Protein AF-A0A351MS73-F1 (afdb_monomer_lite)

Sequence (167 aa):
MRTVFFLFPLIAFTQEAERTCTLKLAWWDAPATIPGPTLALASDGAEPKPFSPQVMNFTTTARNRGDVANLVVKEISKDPKAGKDTITWNPFASVNLPKGDDTLGVILLTDTAGKKGAGRAFSIDPTKFPMGSVRLVNLTNHQLLLGMDGRTVLATAGNTVTHPRIF

Secondary structure (DSSP, 8-state):
-------------------EEEEEEEESS--TTS-SS-EEE--SSS----B-PEETBTTEEEEEESSEEEEEEEEEEE-TTT-SEEEEEEEEEEEEPPTT-SEEEEEEEE-TTSSSEEEEEEE--TTTS--PPEEEE--SSS-EEEEETTEEEEE-TT-EEEES---

Radius of gyration: 24.17 Å; chains: 1; bounding box: 45×66×80 Å

pLDDT: mean 78.24, std 16.68, range [32.97, 95.38]

Structure (mmCIF, N/CA/C/O backbone):
data_AF-A0A351MS73-F1
#
_entry.id   AF-A0A351MS73-F1
#
loop_
_atom_site.group_PDB
_atom_site.id
_atom_site.type_symbol
_atom_site.label_atom_id
_atom_site.label_alt_id
_atom_site.label_comp_id
_atom_site.label_asym_id
_atom_site.label_entity_id
_atom_site.label_seq_id
_atom_site.pdbx_PDB_ins_code
_atom_site.Cartn_x
_atom_site.Cartn_y
_atom_site.Cartn_z
_atom_site.occupancy
_atom_site.B_iso_or_equiv
_atom_site.auth_seq_id
_atom_site.auth_comp_id
_atom_site.auth_asym_id
_atom_site.auth_atom_id
_atom_site.pdbx_PDB_model_num
ATOM 1 N N . MET A 1 1 ? -13.847 49.245 -48.172 1.00 39.25 1 MET A N 1
ATOM 2 C CA . MET A 1 1 ? -12.806 48.803 -47.219 1.00 39.25 1 MET A CA 1
ATOM 3 C C . MET A 1 1 ? -13.463 48.658 -45.847 1.00 39.25 1 MET A C 1
ATOM 5 O O . MET A 1 1 ? -13.778 49.663 -45.229 1.00 39.25 1 MET A O 1
ATOM 9 N N . ARG A 1 2 ? -13.808 47.437 -45.425 1.00 32.97 2 ARG A N 1
ATOM 10 C CA . ARG A 1 2 ? -14.335 47.138 -44.081 1.00 32.97 2 ARG A CA 1
ATOM 11 C C . ARG A 1 2 ? -13.594 45.904 -43.582 1.00 32.97 2 ARG A C 1
ATOM 13 O O . ARG A 1 2 ? -13.845 44.804 -44.059 1.00 32.97 2 ARG A O 1
ATOM 20 N N . THR A 1 3 ? -12.638 46.123 -42.692 1.00 35.56 3 THR A N 1
ATOM 21 C CA . THR A 1 3 ? -11.874 45.067 -42.026 1.00 35.56 3 THR A CA 1
ATOM 22 C C . THR A 1 3 ? -12.705 44.572 -40.848 1.00 35.56 3 THR A C 1
ATOM 24 O O . THR A 1 3 ? -13.001 45.342 -39.938 1.00 35.56 3 THR A O 1
ATOM 27 N N . VAL A 1 4 ? -13.129 43.311 -40.890 1.00 39.31 4 VAL A N 1
ATOM 28 C CA . VAL A 1 4 ? -13.822 42.642 -39.784 1.00 39.31 4 VAL A CA 1
ATOM 29 C C . VAL A 1 4 ? -12.759 41.948 -38.934 1.00 39.31 4 VAL A C 1
ATOM 31 O O . VAL A 1 4 ? -12.073 41.051 -39.416 1.00 39.31 4 VAL A O 1
ATOM 34 N N . PHE A 1 5 ? -12.602 42.385 -37.684 1.00 38.59 5 PHE A N 1
ATOM 35 C CA . PHE A 1 5 ? -11.806 41.683 -36.679 1.00 38.59 5 PHE A CA 1
ATOM 36 C C . PHE A 1 5 ? -12.646 40.547 -36.088 1.00 38.59 5 PHE A C 1
ATOM 38 O O . PHE A 1 5 ? -13.673 40.800 -35.461 1.00 38.59 5 PHE A O 1
ATOM 45 N N . PHE A 1 6 ? -12.201 39.304 -36.257 1.00 35.81 6 PHE A N 1
ATOM 46 C CA . PHE A 1 6 ? -12.694 38.184 -35.458 1.00 35.81 6 PHE A CA 1
ATOM 47 C C . PHE A 1 6 ? -11.868 38.108 -34.170 1.00 35.81 6 PHE A C 1
ATOM 49 O O . PHE A 1 6 ? -10.713 37.687 -34.191 1.00 35.81 6 PHE A O 1
ATOM 56 N N . LEU A 1 7 ? -12.456 38.531 -33.047 1.00 41.25 7 LEU A N 1
ATOM 57 C CA . LEU A 1 7 ? -11.973 38.154 -31.719 1.00 41.25 7 LEU A CA 1
ATOM 58 C C . LEU A 1 7 ? -12.352 36.686 -31.480 1.00 41.25 7 LEU A C 1
ATOM 60 O O . LEU A 1 7 ? -13.521 36.372 -31.267 1.00 41.25 7 LEU A O 1
ATOM 64 N N . PHE A 1 8 ? -11.367 35.791 -31.504 1.00 34.22 8 PHE A N 1
ATOM 65 C CA . PHE A 1 8 ? -11.514 34.457 -30.925 1.00 34.22 8 PHE A CA 1
ATOM 66 C C . PHE A 1 8 ? -11.349 34.566 -29.403 1.00 34.22 8 PHE A C 1
ATOM 68 O O . PHE A 1 8 ? -10.341 35.120 -28.954 1.00 34.22 8 PHE A O 1
ATOM 75 N N . PRO A 1 9 ? -12.283 34.054 -28.583 1.00 41.69 9 PRO A N 1
ATOM 76 C CA . PRO A 1 9 ? -12.041 33.951 -27.156 1.00 41.69 9 PRO A CA 1
ATOM 77 C C . PRO A 1 9 ? -10.981 32.868 -26.925 1.00 41.69 9 PRO A C 1
ATOM 79 O O . PRO A 1 9 ? -11.159 31.712 -27.314 1.00 41.69 9 PRO A O 1
ATOM 82 N N . LEU A 1 10 ? -9.867 33.248 -26.293 1.00 38.69 10 LEU A N 1
ATOM 83 C CA . LEU A 1 10 ? -8.942 32.303 -25.676 1.00 38.69 10 LEU A CA 1
ATOM 84 C C . LEU A 1 10 ? -9.733 31.546 -24.599 1.00 38.69 10 LEU A C 1
ATOM 86 O O . LEU A 1 10 ? -10.027 32.092 -23.535 1.00 38.69 10 LEU A O 1
ATOM 90 N N . ILE A 1 11 ? -10.106 30.299 -24.878 1.00 40.22 11 ILE A N 1
ATOM 91 C CA . ILE A 1 11 ? -10.587 29.383 -23.847 1.00 40.22 11 ILE A CA 1
ATOM 92 C C . ILE A 1 11 ? -9.364 29.060 -22.992 1.00 40.22 11 ILE A C 1
ATOM 94 O O . ILE A 1 11 ? -8.509 28.263 -23.378 1.00 40.22 11 ILE A O 1
ATOM 98 N N . ALA A 1 12 ? -9.251 29.730 -21.849 1.00 41.56 12 ALA A N 1
ATOM 99 C CA . ALA A 1 12 ? -8.320 29.339 -20.810 1.00 41.56 12 ALA A CA 1
ATOM 100 C C . ALA A 1 12 ? -8.772 27.971 -20.282 1.00 41.56 12 ALA A C 1
ATOM 102 O O . ALA A 1 12 ? -9.693 27.879 -19.474 1.00 41.56 12 ALA A O 1
ATOM 103 N N . PHE A 1 13 ? -8.141 26.900 -20.767 1.00 35.53 13 PHE A N 1
ATOM 104 C CA . PHE A 1 13 ? -8.131 25.629 -20.056 1.00 35.53 13 PHE A CA 1
ATOM 105 C C . PHE A 1 13 ? -7.430 25.883 -18.722 1.00 35.53 13 PHE A C 1
ATOM 107 O O . PHE A 1 13 ? -6.204 25.933 -18.643 1.00 35.53 13 PHE A O 1
ATOM 114 N N . THR A 1 14 ? -8.205 26.092 -17.663 1.00 39.44 14 THR A N 1
ATOM 115 C CA . THR A 1 14 ? -7.701 25.949 -16.303 1.00 39.44 14 THR A CA 1
ATOM 116 C C . THR A 1 14 ? -7.372 24.473 -16.120 1.00 39.44 14 THR A C 1
ATOM 118 O O . THR A 1 14 ? -8.252 23.667 -15.828 1.00 39.44 14 THR A O 1
ATOM 121 N N . GLN A 1 15 ? -6.118 24.103 -16.377 1.00 42.97 15 GLN A N 1
ATOM 122 C CA . GLN A 1 15 ? -5.567 22.820 -15.965 1.00 42.97 15 GLN A CA 1
ATOM 123 C C . GLN A 1 15 ? -5.671 22.797 -14.438 1.00 42.97 15 GLN A C 1
ATOM 125 O O . GLN A 1 15 ? -4.914 23.494 -13.761 1.00 42.97 15 GLN A O 1
ATOM 130 N N . GLU A 1 16 ? -6.681 22.102 -1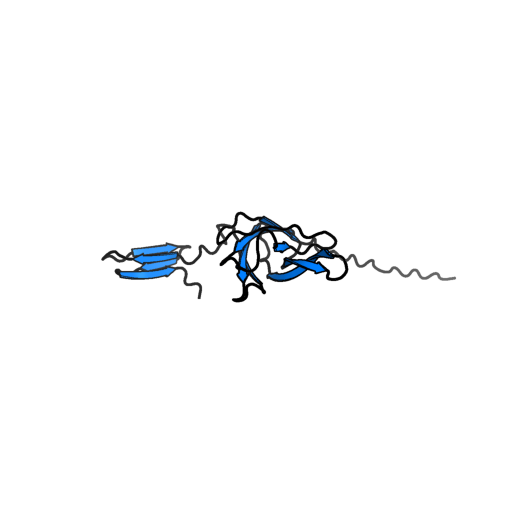3.900 1.00 52.75 16 GLU A N 1
ATOM 131 C CA . GLU A 1 16 ? -6.796 21.864 -12.461 1.00 52.75 16 GLU A CA 1
ATOM 132 C C . GLU A 1 16 ? -5.434 21.369 -11.977 1.00 52.75 16 GLU A C 1
ATOM 134 O O . GLU A 1 16 ? -4.885 20.410 -12.524 1.00 52.75 16 GLU A O 1
ATOM 139 N N . ALA A 1 17 ? -4.846 22.086 -11.019 1.00 58.84 17 ALA A N 1
ATOM 140 C CA . ALA A 1 17 ? -3.544 21.738 -10.485 1.00 58.84 17 ALA A CA 1
ATOM 141 C C . ALA A 1 17 ? -3.605 20.292 -9.982 1.00 58.84 17 ALA A C 1
ATOM 143 O O . ALA A 1 17 ? -4.362 19.976 -9.062 1.00 58.84 17 ALA A O 1
ATOM 144 N N . GLU A 1 18 ? -2.846 19.410 -10.627 1.00 70.75 18 GLU A N 1
ATOM 145 C CA . GLU A 1 18 ? -2.890 17.984 -10.347 1.00 70.75 18 GLU A CA 1
ATOM 146 C C . GLU A 1 18 ? -2.504 17.747 -8.880 1.00 70.75 18 GLU A C 1
ATOM 148 O O . GLU A 1 18 ? -1.400 18.083 -8.432 1.00 70.75 18 GLU A O 1
ATOM 153 N N . ARG A 1 19 ? -3.452 17.227 -8.093 1.00 84.94 19 ARG A N 1
ATOM 154 C CA . ARG A 1 19 ? -3.287 17.044 -6.649 1.00 84.94 19 ARG A CA 1
ATOM 155 C C . ARG A 1 19 ? -2.054 16.200 -6.365 1.00 84.94 19 ARG A C 1
ATOM 157 O O . ARG A 1 19 ? -1.850 15.156 -6.972 1.00 84.94 19 ARG A O 1
ATOM 164 N N . THR A 1 20 ? -1.254 16.612 -5.391 1.00 88.94 20 THR A N 1
ATOM 165 C CA . THR A 1 20 ? -0.117 15.817 -4.917 1.00 88.94 20 THR A CA 1
ATOM 166 C C . THR A 1 20 ? -0.428 15.256 -3.537 1.00 88.94 20 THR A C 1
ATOM 168 O O . THR A 1 20 ? -0.901 15.987 -2.675 1.00 88.94 20 THR A O 1
ATOM 171 N N . CYS A 1 21 ? -0.142 13.975 -3.306 1.00 91.44 21 CYS A N 1
ATOM 172 C CA . CYS A 1 21 ? -0.280 13.349 -1.991 1.00 91.44 21 CYS A CA 1
ATOM 173 C C . CYS A 1 21 ? 0.900 12.421 -1.676 1.00 91.44 21 CYS A C 1
ATOM 175 O O . CYS A 1 21 ? 1.644 11.982 -2.556 1.00 91.44 21 CYS A O 1
ATOM 177 N N . THR A 1 22 ? 1.089 12.138 -0.391 1.00 94.81 22 THR A N 1
ATOM 178 C CA . THR A 1 22 ? 2.080 11.183 0.106 1.00 94.81 22 THR A CA 1
ATOM 179 C C . THR A 1 22 ? 1.391 9.867 0.432 1.00 94.81 22 THR A C 1
ATOM 181 O O . THR A 1 22 ? 0.493 9.806 1.266 1.00 94.81 22 THR A O 1
ATOM 184 N N . LEU A 1 23 ? 1.828 8.792 -0.205 1.00 95.38 23 LEU A N 1
ATOM 185 C CA . LEU A 1 23 ? 1.363 7.441 0.066 1.00 95.38 23 LEU A CA 1
ATOM 186 C C . LEU A 1 23 ? 2.287 6.798 1.092 1.00 95.38 23 LEU A C 1
ATOM 188 O O . LEU A 1 23 ? 3.502 6.807 0.909 1.00 95.38 23 LEU A O 1
ATOM 192 N N . LYS A 1 24 ? 1.715 6.211 2.139 1.00 94.56 24 LYS A N 1
ATOM 193 C CA . LYS A 1 24 ? 2.377 5.249 3.016 1.00 94.56 24 LYS A CA 1
ATOM 194 C C . LYS A 1 24 ? 1.948 3.855 2.580 1.00 94.56 24 LYS A C 1
ATOM 196 O O . LYS A 1 24 ? 0.762 3.548 2.645 1.00 94.56 24 LYS A O 1
ATOM 201 N N . LEU A 1 25 ? 2.875 3.031 2.107 1.00 93.62 25 LEU A N 1
ATOM 202 C CA . LEU A 1 25 ? 2.563 1.745 1.485 1.00 93.62 25 LEU A CA 1
ATOM 203 C C . LEU A 1 25 ? 2.969 0.582 2.385 1.00 93.62 25 LEU A C 1
ATOM 205 O O . LEU A 1 25 ? 4.046 0.603 2.978 1.00 93.62 25 LEU A O 1
ATOM 209 N N . ALA A 1 26 ? 2.131 -0.449 2.424 1.00 91.12 26 ALA A N 1
ATOM 210 C CA . ALA A 1 26 ? 2.423 -1.717 3.077 1.00 91.12 26 ALA A CA 1
ATOM 211 C C . ALA A 1 26 ? 1.835 -2.879 2.273 1.00 91.12 26 ALA A C 1
ATOM 213 O O . ALA A 1 26 ? 0.803 -2.734 1.617 1.00 91.12 26 ALA A O 1
ATOM 214 N N . TRP A 1 27 ? 2.465 -4.045 2.358 1.00 88.56 27 TRP A N 1
ATOM 215 C CA . TRP A 1 27 ? 1.881 -5.289 1.863 1.00 88.56 27 TRP A CA 1
ATOM 216 C C . TRP A 1 27 ? 0.913 -5.869 2.889 1.00 88.56 27 TRP A C 1
ATOM 218 O O . TRP A 1 27 ? 1.239 -5.911 4.070 1.00 88.56 27 TRP A O 1
ATOM 228 N N . TRP A 1 28 ? -0.247 -6.356 2.448 1.00 86.06 28 TRP A N 1
ATOM 229 C CA . TRP A 1 28 ? -1.058 -7.258 3.271 1.00 86.06 28 TRP A CA 1
ATOM 230 C C . TRP A 1 28 ? -0.321 -8.581 3.487 1.00 86.06 28 TRP A C 1
ATOM 232 O O . TRP A 1 28 ? -0.134 -9.029 4.613 1.00 86.06 28 TRP A O 1
ATOM 242 N N . ASP A 1 29 ? 0.150 -9.147 2.380 1.00 82.62 29 ASP A N 1
ATOM 243 C CA . ASP A 1 29 ? 1.060 -10.278 2.327 1.00 82.62 29 ASP A CA 1
ATOM 244 C C . ASP A 1 29 ? 2.052 -10.031 1.186 1.00 82.62 29 ASP A C 1
ATOM 246 O O . ASP A 1 29 ? 1.669 -9.505 0.132 1.00 82.62 29 ASP A O 1
ATOM 250 N N . ALA A 1 30 ? 3.331 -10.320 1.416 1.00 79.50 30 ALA A N 1
ATOM 251 C CA . ALA A 1 30 ? 4.370 -10.026 0.438 1.00 79.50 30 ALA A CA 1
ATOM 252 C C . ALA A 1 30 ? 4.412 -11.129 -0.631 1.00 79.50 30 ALA A C 1
ATOM 254 O O . ALA A 1 30 ? 4.568 -12.304 -0.298 1.00 79.50 30 ALA A O 1
ATOM 255 N N . PRO A 1 31 ? 4.338 -10.782 -1.924 1.00 79.06 31 PRO A N 1
ATOM 256 C CA . PRO A 1 31 ? 4.464 -11.769 -2.989 1.00 79.06 31 PRO A CA 1
ATOM 257 C C . PRO A 1 31 ? 5.879 -12.359 -3.026 1.00 79.06 31 PRO A C 1
ATOM 259 O O . PRO A 1 31 ? 6.865 -11.634 -3.157 1.00 79.06 31 PRO A O 1
ATOM 262 N N . ALA A 1 32 ? 5.982 -13.689 -3.000 1.00 74.88 32 ALA A N 1
ATOM 263 C CA . ALA A 1 32 ? 7.263 -14.400 -3.089 1.00 74.88 32 ALA A CA 1
ATOM 264 C C . ALA A 1 32 ? 8.017 -14.140 -4.411 1.00 74.88 32 ALA A C 1
ATOM 266 O O . ALA A 1 32 ? 9.230 -14.315 -4.495 1.00 74.88 32 ALA A O 1
ATOM 267 N N . THR A 1 33 ? 7.290 -13.736 -5.452 1.00 70.31 33 THR A N 1
ATOM 268 C CA . THR A 1 33 ? 7.779 -13.507 -6.818 1.00 70.31 33 THR A CA 1
ATOM 269 C C . THR A 1 33 ? 8.335 -12.108 -7.058 1.00 70.31 33 THR A C 1
ATOM 271 O O . THR A 1 33 ? 8.937 -11.892 -8.107 1.00 70.31 33 THR A O 1
ATOM 274 N N . ILE A 1 34 ? 8.145 -11.163 -6.132 1.00 67.50 34 ILE A N 1
ATOM 275 C CA . ILE A 1 34 ? 8.631 -9.784 -6.269 1.00 67.50 34 ILE A CA 1
ATOM 276 C C . ILE A 1 34 ? 9.795 -9.582 -5.288 1.00 67.50 34 ILE A C 1
ATOM 278 O O . ILE A 1 34 ? 9.580 -9.227 -4.128 1.00 67.50 34 ILE A O 1
ATOM 282 N N . PRO A 1 35 ? 11.045 -9.840 -5.711 1.00 56.28 35 PRO A N 1
ATOM 283 C CA . PRO A 1 35 ? 12.208 -9.658 -4.856 1.00 56.28 35 PRO A CA 1
ATOM 284 C C . PRO A 1 35 ? 12.607 -8.178 -4.763 1.00 56.28 35 PRO A C 1
ATOM 286 O O . PRO A 1 35 ? 12.693 -7.479 -5.772 1.00 56.28 35 PRO A O 1
ATOM 289 N N . GLY A 1 36 ? 12.932 -7.714 -3.553 1.00 59.94 36 GLY A N 1
ATOM 290 C CA . GLY A 1 36 ? 13.589 -6.421 -3.316 1.00 59.94 36 GLY A CA 1
ATOM 291 C C . GLY A 1 36 ? 12.785 -5.173 -3.737 1.00 59.94 36 GLY A C 1
ATOM 292 O O . GLY A 1 36 ? 11.575 -5.247 -3.947 1.00 59.94 36 GLY A O 1
ATOM 293 N N . PRO A 1 37 ? 13.434 -3.994 -3.851 1.00 59.88 37 PRO A N 1
ATOM 294 C CA . PRO A 1 37 ? 12.774 -2.750 -4.246 1.00 59.88 37 PRO A CA 1
ATOM 295 C C . PRO A 1 37 ? 12.505 -2.745 -5.754 1.00 59.88 37 PRO A C 1
ATOM 297 O O . PRO A 1 37 ? 13.276 -2.202 -6.542 1.00 59.88 37 PRO A O 1
ATOM 300 N N . THR A 1 38 ? 11.422 -3.393 -6.161 1.00 84.06 38 THR A N 1
ATOM 301 C CA . THR A 1 38 ? 11.023 -3.540 -7.570 1.00 84.06 38 THR A CA 1
ATOM 302 C C . THR A 1 38 ? 9.683 -2.889 -7.875 1.00 84.06 38 THR A C 1
ATOM 304 O O . THR A 1 38 ? 9.345 -2.769 -9.046 1.00 84.06 38 THR A O 1
ATOM 307 N N . LEU A 1 39 ? 8.947 -2.403 -6.872 1.00 89.69 39 LEU A N 1
ATOM 308 C CA . LEU A 1 39 ? 7.763 -1.577 -7.097 1.00 89.69 39 LEU A CA 1
ATOM 309 C C . LEU A 1 39 ? 8.142 -0.113 -7.265 1.00 89.69 39 LEU A C 1
ATOM 311 O O . LEU A 1 39 ? 8.999 0.388 -6.550 1.00 89.69 39 LEU A O 1
ATOM 315 N N . ALA A 1 40 ? 7.457 0.591 -8.152 1.00 92.88 40 ALA A N 1
ATOM 316 C CA . ALA A 1 40 ? 7.532 2.040 -8.262 1.00 92.88 40 ALA A CA 1
ATOM 317 C C . ALA A 1 40 ? 6.155 2.620 -8.595 1.00 92.88 40 ALA A C 1
ATOM 319 O O . ALA A 1 40 ? 5.236 1.895 -8.977 1.00 92.88 40 ALA A O 1
ATOM 320 N N . LEU A 1 41 ? 6.017 3.938 -8.467 1.00 93.06 41 LEU A N 1
ATOM 321 C CA . LEU A 1 41 ? 4.925 4.660 -9.113 1.00 93.06 41 LEU A CA 1
ATOM 322 C C . LEU A 1 41 ? 5.333 4.955 -10.556 1.00 93.06 41 LEU A C 1
ATOM 324 O O . LEU A 1 41 ? 6.481 5.331 -10.802 1.00 93.06 41 LEU A O 1
ATOM 328 N N . ALA A 1 42 ? 4.402 4.790 -11.491 1.00 91.25 42 ALA A N 1
ATOM 329 C CA . ALA A 1 42 ? 4.576 5.262 -12.853 1.00 91.25 42 ALA A CA 1
ATOM 330 C C . ALA A 1 42 ? 4.803 6.779 -12.831 1.00 91.25 42 ALA A C 1
ATOM 332 O O . ALA A 1 42 ? 4.135 7.510 -12.097 1.00 91.25 42 ALA A O 1
ATOM 333 N N . SER A 1 43 ? 5.764 7.240 -13.620 1.00 82.50 43 SER A N 1
ATOM 334 C CA . SER A 1 43 ? 6.135 8.646 -13.719 1.00 82.50 43 SER A CA 1
ATOM 335 C C . SER A 1 43 ? 6.100 9.088 -15.170 1.00 82.50 43 SER A C 1
ATOM 337 O O . SER A 1 43 ? 6.718 8.458 -16.028 1.00 82.50 43 SER A O 1
ATOM 339 N N . ASP A 1 44 ? 5.419 10.199 -15.436 1.00 73.31 44 ASP A N 1
ATOM 340 C CA . ASP A 1 44 ? 5.353 10.768 -16.777 1.00 73.31 44 ASP A CA 1
ATOM 341 C C . ASP A 1 44 ? 6.709 11.372 -17.157 1.00 73.31 44 ASP A C 1
ATOM 343 O O . ASP A 1 44 ? 7.150 12.379 -16.601 1.00 73.31 44 ASP A O 1
ATOM 347 N N . GLY A 1 45 ? 7.397 10.724 -18.100 1.00 69.06 45 GLY A N 1
ATOM 348 C CA . GLY A 1 45 ? 8.641 11.221 -18.695 1.00 69.06 45 GLY A CA 1
ATOM 349 C C . GLY A 1 45 ? 9.905 11.085 -17.836 1.00 69.06 45 GLY A C 1
ATOM 350 O O . GLY A 1 45 ? 10.970 11.507 -18.280 1.00 69.06 45 GLY A O 1
ATOM 351 N N . ALA A 1 46 ? 9.822 10.485 -16.645 1.00 79.75 46 ALA A N 1
ATOM 352 C CA . ALA A 1 46 ? 10.971 10.205 -15.779 1.00 79.75 46 ALA A CA 1
ATOM 353 C C . ALA A 1 46 ? 11.093 8.706 -15.477 1.00 79.75 46 ALA A C 1
ATOM 355 O O . ALA A 1 46 ? 10.105 7.973 -15.542 1.00 79.75 46 ALA A O 1
ATOM 356 N N . GLU A 1 47 ? 12.297 8.252 -15.121 1.00 84.25 47 GLU A N 1
ATOM 357 C CA . GLU A 1 47 ? 12.510 6.867 -14.695 1.00 84.25 47 GLU A CA 1
ATOM 358 C C . GLU A 1 47 ? 11.799 6.600 -13.350 1.00 84.25 47 GLU A C 1
ATOM 360 O O . GLU A 1 47 ? 12.008 7.359 -12.394 1.00 84.25 47 GLU A O 1
ATOM 365 N N . PRO A 1 48 ? 10.972 5.538 -13.246 1.00 89.50 48 PRO A N 1
ATOM 366 C CA . PRO A 1 48 ? 10.287 5.199 -12.005 1.00 89.50 48 PRO A CA 1
ATOM 367 C C . PRO A 1 48 ? 11.271 4.952 -10.860 1.00 89.50 48 PRO A C 1
ATOM 369 O O . PRO A 1 48 ? 12.230 4.191 -10.994 1.00 89.50 48 PRO A O 1
ATOM 372 N N . LYS A 1 49 ? 11.018 5.568 -9.699 1.00 90.19 49 LYS A N 1
ATOM 373 C CA . LYS A 1 49 ? 11.851 5.390 -8.503 1.00 90.19 49 LYS A CA 1
ATOM 374 C C . LYS A 1 49 ? 11.402 4.147 -7.721 1.00 90.19 49 LYS A C 1
ATOM 376 O O . LYS A 1 49 ? 10.306 4.182 -7.154 1.00 90.19 49 LYS A O 1
ATOM 381 N N . PRO A 1 50 ? 12.230 3.090 -7.621 1.00 91.12 50 PRO A N 1
ATOM 382 C CA . PRO A 1 50 ? 11.842 1.878 -6.919 1.00 91.12 50 PRO A CA 1
ATOM 383 C C . PRO A 1 50 ? 11.755 2.074 -5.400 1.00 91.12 50 PRO A C 1
ATOM 385 O O . PRO A 1 50 ? 12.533 2.819 -4.801 1.00 91.12 50 PRO A O 1
ATOM 388 N N . PHE A 1 51 ? 10.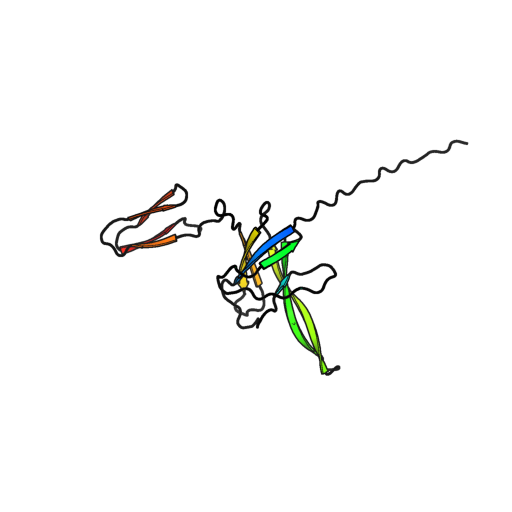846 1.344 -4.767 1.00 91.31 51 PHE A N 1
ATOM 389 C CA . PHE A 1 51 ? 10.673 1.227 -3.326 1.00 91.31 51 PHE A CA 1
ATOM 390 C C . PHE A 1 51 ? 10.257 -0.203 -2.945 1.00 91.31 51 PHE A C 1
ATOM 392 O O . PHE A 1 51 ? 9.778 -0.978 -3.772 1.00 91.31 51 PHE A O 1
ATOM 399 N N . SER A 1 52 ? 10.452 -0.561 -1.672 1.00 90.12 52 SER A N 1
ATOM 400 C CA . SER A 1 52 ? 10.111 -1.882 -1.125 1.00 90.12 52 SER A CA 1
ATOM 401 C C . SER A 1 52 ? 9.180 -1.723 0.079 1.00 90.12 52 SER A C 1
ATOM 403 O O . SER A 1 52 ? 9.668 -1.467 1.185 1.00 90.12 52 SER A O 1
ATOM 405 N N . PRO A 1 53 ? 7.854 -1.840 -0.108 1.00 90.75 53 PRO A N 1
ATOM 406 C CA . PRO A 1 53 ? 6.900 -1.861 0.995 1.00 90.75 53 PRO A CA 1
ATOM 407 C C . PRO A 1 53 ? 7.168 -3.053 1.914 1.00 90.75 53 PRO A C 1
ATOM 409 O O . PRO A 1 53 ? 7.594 -4.113 1.456 1.00 90.75 53 PRO A O 1
ATOM 412 N N . GLN A 1 54 ? 6.927 -2.879 3.208 1.00 89.38 54 GLN A N 1
ATOM 413 C CA . GLN A 1 54 ? 7.050 -3.945 4.202 1.00 89.38 54 GLN A CA 1
ATOM 414 C C . GLN A 1 54 ? 5.678 -4.573 4.477 1.00 89.38 54 GLN A C 1
ATOM 416 O O . GLN A 1 54 ? 4.644 -3.924 4.297 1.00 89.38 54 GLN A O 1
ATOM 421 N N . VAL A 1 55 ? 5.655 -5.833 4.923 1.00 87.38 55 VAL A N 1
ATOM 422 C CA . VAL A 1 55 ? 4.403 -6.499 5.321 1.00 87.38 55 VAL A CA 1
ATOM 423 C C . VAL A 1 55 ? 3.831 -5.797 6.544 1.00 87.38 55 VAL A C 1
ATOM 425 O O . VAL A 1 55 ? 4.502 -5.666 7.565 1.00 87.38 55 VAL A O 1
ATOM 428 N N . MET A 1 56 ? 2.597 -5.316 6.411 1.00 85.31 56 MET A N 1
ATOM 429 C CA . MET A 1 56 ? 1.811 -4.668 7.458 1.00 85.31 56 MET A CA 1
ATOM 430 C C . MET A 1 56 ? 2.529 -3.504 8.162 1.00 85.31 56 MET A C 1
ATOM 432 O O . MET A 1 56 ? 2.229 -3.178 9.309 1.00 85.31 56 MET A O 1
ATOM 436 N N . ASN A 1 57 ? 3.466 -2.843 7.473 1.00 86.69 57 ASN A N 1
ATOM 437 C CA . ASN A 1 57 ? 4.251 -1.741 8.019 1.00 86.69 57 ASN A CA 1
ATOM 438 C C . ASN A 1 57 ? 4.332 -0.571 7.022 1.00 86.69 57 ASN A C 1
ATOM 440 O O . ASN A 1 57 ? 4.954 -0.660 5.967 1.00 86.69 57 ASN A O 1
ATOM 444 N N . PHE A 1 58 ? 3.714 0.549 7.404 1.00 89.12 58 PHE A N 1
ATOM 445 C CA . PHE A 1 58 ? 3.502 1.754 6.590 1.00 89.12 58 PHE A CA 1
ATOM 446 C C . PHE A 1 58 ? 4.668 2.760 6.634 1.00 89.12 58 PHE A C 1
ATOM 448 O O . PHE A 1 58 ? 4.463 3.973 6.564 1.00 89.12 58 PHE A O 1
ATOM 455 N N . THR A 1 59 ? 5.902 2.285 6.791 1.00 90.62 59 THR A N 1
ATOM 456 C CA . THR A 1 59 ? 7.105 3.141 6.804 1.00 90.62 59 THR A CA 1
ATOM 457 C C . THR A 1 59 ? 7.552 3.556 5.404 1.00 90.62 59 THR A C 1
ATOM 459 O O . THR A 1 59 ? 8.137 4.628 5.240 1.00 90.62 59 THR A O 1
ATOM 462 N N . THR A 1 60 ? 7.254 2.753 4.382 1.00 93.19 60 THR A N 1
ATOM 463 C CA . THR A 1 60 ? 7.593 3.063 2.990 1.00 93.19 60 THR A CA 1
ATOM 464 C C . THR A 1 60 ? 6.718 4.194 2.474 1.00 93.19 60 THR A C 1
ATOM 466 O O . THR A 1 60 ? 5.493 4.081 2.473 1.00 93.19 60 THR A O 1
ATOM 469 N N . THR A 1 61 ? 7.343 5.273 2.002 1.00 94.44 61 THR A N 1
ATOM 470 C CA . THR A 1 61 ? 6.634 6.433 1.458 1.00 94.44 61 THR A CA 1
ATOM 471 C C . THR A 1 61 ? 6.930 6.653 -0.019 1.00 94.44 61 THR A C 1
ATOM 473 O O . THR A 1 61 ? 8.056 6.466 -0.479 1.00 94.44 61 THR A O 1
ATOM 476 N N . ALA A 1 62 ? 5.914 7.080 -0.766 1.00 93.81 62 ALA A N 1
ATOM 477 C CA . ALA A 1 62 ? 6.051 7.523 -2.148 1.00 93.81 62 ALA A CA 1
ATOM 478 C C . ALA A 1 62 ? 5.161 8.745 -2.392 1.00 93.81 62 ALA A C 1
ATOM 480 O O . ALA A 1 62 ? 4.082 8.860 -1.816 1.00 93.81 62 ALA A O 1
ATOM 481 N N . ARG A 1 63 ? 5.606 9.674 -3.239 1.00 93.50 63 ARG A N 1
ATOM 482 C CA . ARG A 1 63 ? 4.816 10.856 -3.602 1.00 93.50 63 ARG A CA 1
ATOM 483 C C . ARG A 1 63 ? 4.064 10.575 -4.898 1.00 93.50 63 ARG A C 1
ATOM 485 O O . ARG A 1 63 ? 4.702 10.267 -5.899 1.00 93.50 63 ARG A O 1
ATOM 492 N N . ASN A 1 64 ? 2.743 10.708 -4.868 1.00 92.62 64 ASN A N 1
ATOM 493 C CA . ASN A 1 64 ? 1.873 10.536 -6.026 1.00 92.62 64 ASN A CA 1
ATOM 494 C C . ASN A 1 64 ? 1.345 11.886 -6.512 1.00 92.62 64 ASN A C 1
ATOM 496 O O . ASN A 1 64 ? 1.035 12.758 -5.696 1.00 92.62 64 ASN A O 1
ATOM 500 N N . ARG A 1 65 ? 1.215 12.030 -7.831 1.00 90.19 65 ARG A N 1
ATOM 501 C CA . ARG A 1 65 ? 0.464 13.111 -8.474 1.00 90.19 65 ARG A CA 1
ATOM 502 C C . ARG A 1 65 ? -0.795 12.511 -9.093 1.00 90.19 65 ARG A C 1
ATOM 504 O O . ARG A 1 65 ? -0.736 11.433 -9.673 1.00 90.19 65 ARG A O 1
ATOM 511 N N . GLY A 1 66 ? -1.920 13.180 -8.893 1.00 89.69 66 GLY A N 1
ATOM 512 C CA . GLY A 1 66 ? -3.231 12.757 -9.357 1.00 89.69 66 GLY A CA 1
ATOM 513 C C . GLY A 1 66 ? -4.009 11.909 -8.350 1.00 89.69 66 GLY A C 1
ATOM 514 O O . GLY A 1 66 ? -3.547 11.579 -7.252 1.00 89.69 66 GLY A O 1
ATOM 515 N N . ASP A 1 67 ? -5.226 11.560 -8.761 1.00 91.38 67 ASP A N 1
ATOM 516 C CA . ASP A 1 67 ? -6.204 10.807 -7.967 1.00 91.38 67 ASP A CA 1
ATOM 517 C C . ASP A 1 67 ? -6.047 9.280 -8.098 1.00 91.38 67 ASP A C 1
ATOM 519 O O . ASP A 1 67 ? -6.772 8.518 -7.459 1.00 91.38 67 ASP A O 1
ATOM 523 N N . VAL A 1 68 ? -5.097 8.813 -8.911 1.00 92.38 68 VAL A N 1
ATOM 524 C CA . VAL A 1 68 ? -4.806 7.389 -9.107 1.00 92.38 68 VAL A CA 1
ATOM 525 C C . VAL A 1 68 ? -3.317 7.150 -8.899 1.00 92.38 68 VAL A C 1
ATOM 527 O O . VAL A 1 68 ? -2.483 7.825 -9.496 1.00 92.38 68 VAL A O 1
ATOM 530 N N . ALA A 1 69 ? -2.979 6.170 -8.066 1.00 93.69 69 ALA A N 1
ATOM 531 C CA . ALA A 1 69 ? -1.623 5.658 -7.944 1.00 93.69 69 ALA A CA 1
ATOM 532 C C . ALA A 1 69 ? -1.440 4.475 -8.897 1.00 93.69 69 ALA A C 1
ATOM 534 O O . ALA A 1 69 ? -1.958 3.382 -8.649 1.00 93.69 69 ALA A O 1
ATOM 535 N N . ASN A 1 70 ? -0.713 4.699 -9.990 1.00 94.31 70 ASN A N 1
ATOM 536 C CA . ASN A 1 70 ? -0.348 3.653 -10.941 1.00 94.31 70 ASN A CA 1
ATOM 537 C C . ASN A 1 70 ? 0.977 3.027 -10.508 1.00 94.31 70 ASN A C 1
ATOM 539 O O . ASN A 1 70 ? 2.020 3.670 -10.551 1.00 94.31 70 ASN A O 1
ATOM 543 N N . LEU A 1 71 ? 0.926 1.781 -10.058 1.00 92.75 71 LEU A N 1
ATOM 544 C CA . LEU A 1 71 ? 2.074 1.012 -9.604 1.00 92.75 71 LEU A CA 1
ATOM 545 C C . LEU A 1 71 ? 2.620 0.175 -10.754 1.00 92.75 71 LEU A C 1
ATOM 547 O O . LEU A 1 71 ? 1.866 -0.495 -11.464 1.00 92.75 71 LEU A O 1
ATOM 551 N N . VAL A 1 72 ? 3.938 0.178 -10.889 1.00 92.12 72 VAL A N 1
ATOM 552 C CA . VAL A 1 72 ? 4.685 -0.622 -11.858 1.00 92.12 72 VAL A CA 1
ATOM 553 C C . VAL A 1 72 ? 5.682 -1.518 -11.139 1.00 92.12 72 VAL A C 1
ATOM 555 O O . VAL A 1 72 ? 6.167 -1.177 -10.059 1.00 92.12 72 VAL A O 1
ATOM 558 N N . VAL A 1 73 ? 5.991 -2.661 -11.744 1.00 89.88 73 VAL A N 1
ATOM 559 C CA . VAL A 1 73 ? 7.004 -3.601 -11.268 1.00 89.88 73 VAL A CA 1
ATOM 560 C C . VAL A 1 73 ? 8.176 -3.648 -12.240 1.00 89.88 73 VAL A C 1
ATOM 562 O O . VAL A 1 73 ? 7.996 -3.638 -13.459 1.00 89.88 73 VAL A O 1
ATOM 565 N N . LYS A 1 74 ? 9.388 -3.670 -11.691 1.00 87.81 74 LYS A N 1
ATOM 566 C CA . LYS A 1 74 ? 10.630 -3.815 -12.439 1.00 87.81 74 LYS A CA 1
ATOM 567 C C . LYS A 1 74 ? 10.838 -5.278 -12.805 1.00 87.81 74 LYS A C 1
ATOM 569 O O . LYS A 1 74 ? 11.021 -6.117 -11.926 1.00 87.81 74 LYS A O 1
ATOM 574 N N . GLU A 1 75 ? 10.906 -5.558 -14.094 1.00 83.88 75 GLU A N 1
ATOM 575 C CA . GLU A 1 75 ? 11.316 -6.844 -14.639 1.00 83.88 75 GLU A CA 1
ATOM 576 C C . GLU A 1 75 ? 12.690 -6.721 -15.291 1.00 83.88 75 GLU A C 1
ATOM 578 O O . GLU A 1 75 ? 12.987 -5.755 -15.996 1.00 83.88 75 GLU A O 1
ATOM 583 N N . ILE A 1 76 ? 13.547 -7.707 -15.031 1.00 80.44 76 ILE A N 1
ATOM 584 C CA . ILE A 1 76 ? 14.870 -7.810 -15.640 1.00 80.44 76 ILE A CA 1
ATOM 585 C C . ILE A 1 76 ? 14.842 -9.034 -16.544 1.00 80.44 76 ILE A C 1
ATOM 587 O O . ILE A 1 76 ? 14.715 -10.162 -16.069 1.00 80.44 76 ILE A O 1
ATOM 591 N N . SER A 1 77 ? 14.947 -8.808 -17.848 1.00 78.50 77 SER A N 1
ATOM 592 C CA . SER A 1 77 ? 15.046 -9.871 -18.844 1.00 78.50 77 SER A CA 1
ATOM 593 C C . SER A 1 77 ? 16.447 -9.883 -19.443 1.00 78.50 77 SER A C 1
ATOM 595 O O . SER A 1 77 ? 17.042 -8.836 -19.689 1.00 78.50 77 SER A O 1
ATOM 597 N N . LYS A 1 78 ? 17.007 -11.072 -19.670 1.00 72.88 78 LYS A N 1
ATOM 598 C CA . LYS A 1 78 ? 18.261 -11.200 -20.419 1.00 72.88 78 LYS A CA 1
ATOM 599 C C . LYS A 1 78 ? 17.943 -11.112 -21.899 1.00 72.88 78 LYS A C 1
ATOM 601 O O . LYS A 1 78 ? 17.211 -11.963 -22.401 1.00 72.88 78 LYS A O 1
ATOM 606 N N . ASP A 1 79 ? 18.493 -10.118 -22.589 1.00 67.31 79 ASP A N 1
ATOM 607 C CA . ASP A 1 79 ? 18.367 -10.054 -24.042 1.00 67.31 79 ASP A CA 1
ATOM 608 C C . ASP A 1 79 ? 19.199 -11.195 -24.663 1.00 67.31 79 ASP A C 1
ATOM 610 O O . ASP A 1 79 ? 20.430 -11.207 -24.511 1.00 67.31 79 ASP A O 1
ATOM 614 N N . PRO A 1 80 ? 18.570 -12.156 -25.368 1.00 59.88 80 PRO A N 1
ATOM 615 C CA . PRO A 1 80 ? 19.275 -13.285 -25.966 1.00 59.88 80 PRO A CA 1
ATOM 616 C C . PRO A 1 80 ? 20.251 -12.876 -27.082 1.00 59.88 80 PRO A C 1
ATOM 618 O O . PRO A 1 80 ? 21.073 -13.697 -27.481 1.00 59.88 80 PRO A O 1
ATOM 621 N N . LYS A 1 81 ? 20.191 -11.636 -27.594 1.00 65.38 81 LYS A N 1
ATOM 622 C CA . LYS A 1 81 ? 21.066 -11.147 -28.673 1.00 65.38 81 LYS A CA 1
ATOM 623 C C . LYS A 1 81 ? 22.200 -10.245 -28.194 1.00 65.38 81 LYS A C 1
ATOM 625 O O . LYS A 1 81 ? 23.273 -10.265 -28.789 1.00 65.38 81 LYS A O 1
ATOM 630 N N . ALA A 1 82 ? 21.977 -9.454 -27.147 1.00 64.12 82 ALA A N 1
ATOM 631 C CA . ALA A 1 82 ? 22.952 -8.470 -26.671 1.00 64.12 82 ALA A CA 1
ATOM 632 C C . ALA A 1 82 ? 23.750 -8.933 -25.440 1.00 64.12 82 ALA A C 1
ATOM 634 O O . ALA A 1 82 ? 24.732 -8.284 -25.080 1.00 64.12 82 ALA A O 1
ATOM 635 N N . GLY A 1 83 ? 23.323 -10.010 -24.764 1.00 67.19 83 GLY A N 1
ATOM 636 C CA . GLY A 1 83 ? 23.940 -10.482 -23.517 1.00 67.19 83 GLY A CA 1
ATOM 637 C C . GLY A 1 83 ? 23.862 -9.475 -22.361 1.00 67.19 83 GLY A C 1
ATOM 638 O O . GLY A 1 83 ? 24.499 -9.678 -21.330 1.00 67.19 83 GLY A O 1
ATOM 639 N N . LYS A 1 84 ? 23.104 -8.385 -22.534 1.00 72.00 84 LYS A N 1
ATOM 640 C CA . LYS A 1 84 ? 22.885 -7.330 -21.545 1.00 72.00 84 LYS A CA 1
ATOM 641 C C . LYS A 1 84 ? 21.499 -7.483 -20.933 1.00 72.00 84 LYS A C 1
ATOM 643 O O . LYS A 1 84 ? 20.532 -7.821 -21.619 1.00 72.00 84 LYS A O 1
ATOM 648 N N . ASP A 1 85 ? 21.422 -7.213 -19.639 1.00 79.25 85 ASP A N 1
ATOM 649 C CA . ASP A 1 85 ? 20.164 -7.185 -18.909 1.00 79.25 85 ASP A CA 1
ATOM 650 C C . ASP A 1 85 ? 19.322 -5.994 -19.390 1.00 79.25 85 ASP A C 1
ATOM 652 O O . ASP A 1 85 ? 19.775 -4.848 -19.389 1.00 79.25 85 ASP A O 1
ATOM 656 N N . THR A 1 86 ? 18.092 -6.274 -19.812 1.00 80.19 86 THR A N 1
ATOM 657 C CA . THR A 1 86 ? 17.093 -5.277 -20.191 1.00 80.19 86 THR A CA 1
ATOM 658 C C . THR A 1 86 ? 16.134 -5.080 -19.028 1.00 80.19 86 THR A C 1
ATOM 660 O O . THR A 1 86 ? 15.519 -6.031 -18.544 1.00 80.19 86 THR A O 1
ATOM 663 N N . ILE A 1 87 ? 16.010 -3.831 -18.583 1.00 84.06 87 ILE A N 1
ATOM 664 C CA . ILE A 1 87 ? 15.074 -3.429 -17.534 1.00 84.06 87 ILE A CA 1
ATOM 665 C C . ILE A 1 87 ? 13.777 -2.971 -18.197 1.00 84.06 87 ILE A C 1
ATOM 667 O O . ILE A 1 87 ? 13.790 -2.092 -19.057 1.00 84.06 87 ILE A O 1
ATOM 671 N N . THR A 1 88 ? 12.652 -3.535 -17.775 1.00 87.38 88 THR A N 1
ATOM 672 C CA . THR A 1 88 ? 11.317 -3.131 -18.221 1.00 87.38 88 THR A CA 1
ATOM 673 C C . THR A 1 88 ? 10.434 -2.856 -17.011 1.00 87.38 88 THR A C 1
ATOM 675 O O . THR A 1 88 ? 10.531 -3.537 -15.994 1.00 87.38 88 THR A O 1
ATOM 678 N N . TRP A 1 89 ? 9.592 -1.830 -17.106 1.00 89.44 89 TRP A N 1
ATOM 679 C CA . TRP A 1 89 ? 8.626 -1.473 -16.072 1.00 89.44 89 TRP A CA 1
ATOM 680 C C . TRP A 1 89 ? 7.229 -1.854 -16.542 1.00 89.44 89 TRP A C 1
ATOM 682 O O . TRP A 1 89 ? 6.699 -1.238 -17.464 1.00 89.44 89 TRP A O 1
ATOM 692 N N . ASN A 1 90 ? 6.641 -2.863 -15.906 1.00 88.88 90 ASN A N 1
ATOM 693 C CA . ASN A 1 90 ? 5.335 -3.382 -16.286 1.00 88.88 90 ASN A CA 1
ATOM 694 C C . ASN A 1 90 ? 4.243 -2.880 -15.336 1.00 88.88 90 ASN A C 1
ATOM 696 O O . ASN A 1 90 ? 4.472 -2.833 -14.125 1.00 88.88 90 ASN A O 1
ATOM 700 N N . PRO A 1 91 ? 3.047 -2.526 -15.840 1.00 90.94 91 PRO A N 1
ATOM 701 C CA . PRO A 1 91 ? 1.906 -2.195 -14.994 1.00 90.94 91 PRO A CA 1
ATOM 702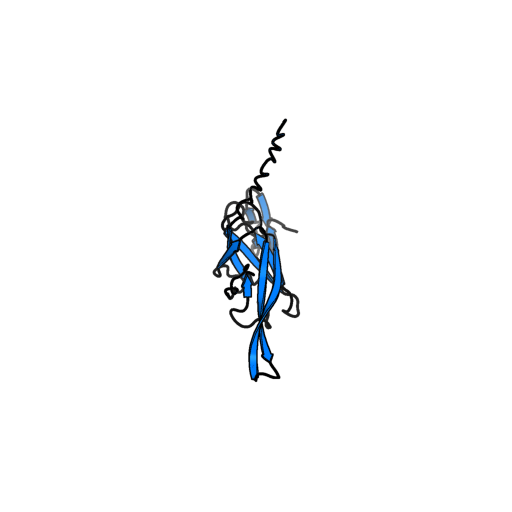 C C . PRO A 1 91 ? 1.592 -3.327 -14.015 1.00 90.94 91 PRO A C 1
ATOM 704 O O . PRO A 1 91 ? 1.456 -4.482 -14.414 1.00 90.94 91 PRO A O 1
ATOM 707 N N . PHE A 1 92 ? 1.454 -2.983 -12.737 1.00 89.56 92 PHE A N 1
ATOM 708 C CA . PHE A 1 92 ? 1.222 -3.947 -11.667 1.00 89.56 92 PHE A CA 1
ATOM 709 C C . PHE A 1 92 ? -0.140 -3.761 -10.994 1.00 89.56 92 PHE A C 1
ATOM 711 O O . PHE A 1 92 ? -0.872 -4.735 -10.812 1.00 89.56 92 PHE A O 1
ATOM 718 N N . ALA A 1 93 ? -0.495 -2.523 -10.638 1.00 90.56 93 ALA A N 1
ATOM 719 C CA . ALA A 1 93 ? -1.783 -2.187 -10.034 1.00 90.56 93 ALA A CA 1
ATOM 720 C C . ALA A 1 93 ? -2.143 -0.714 -10.267 1.00 90.56 93 ALA A C 1
ATOM 722 O O . ALA A 1 93 ? -1.261 0.133 -10.354 1.00 90.56 93 ALA A O 1
ATOM 723 N N . SER A 1 94 ? -3.436 -0.397 -10.267 1.00 94.00 94 SER A N 1
ATOM 724 C CA . SER A 1 94 ? -3.934 0.983 -10.223 1.00 94.00 94 SER A CA 1
ATOM 725 C C . SER A 1 94 ? -4.839 1.143 -9.008 1.00 94.00 94 SER A C 1
ATOM 727 O O . SER A 1 94 ? -5.754 0.344 -8.797 1.00 94.00 94 SER A O 1
ATOM 729 N N . VAL A 1 95 ? -4.569 2.152 -8.182 1.00 93.38 95 VAL A N 1
ATOM 730 C CA . VAL A 1 95 ? -5.281 2.379 -6.919 1.00 93.38 95 VAL A CA 1
ATOM 731 C C . VAL A 1 95 ? -5.923 3.756 -6.938 1.00 93.38 95 VAL A C 1
ATOM 733 O O . VAL A 1 95 ? -5.222 4.761 -6.995 1.00 93.38 95 VAL A O 1
ATOM 736 N N . ASN A 1 96 ? -7.251 3.802 -6.848 1.00 93.31 96 ASN A N 1
ATOM 737 C CA . ASN A 1 96 ? -7.979 5.059 -6.685 1.00 93.31 96 ASN A CA 1
ATOM 738 C C . ASN A 1 96 ? -7.720 5.633 -5.290 1.00 93.31 96 ASN A C 1
ATOM 740 O O . ASN A 1 96 ? -7.840 4.922 -4.288 1.00 93.31 96 ASN A O 1
ATOM 744 N N . LEU A 1 97 ? -7.380 6.916 -5.230 1.00 92.06 97 LEU A N 1
ATOM 745 C CA . LEU A 1 97 ? -7.015 7.612 -4.007 1.00 92.06 97 LEU A CA 1
ATOM 746 C C . LEU A 1 97 ? -8.191 8.467 -3.509 1.00 92.06 97 LEU A C 1
ATOM 748 O O . LEU A 1 97 ? -8.739 9.260 -4.278 1.00 92.06 97 LEU A O 1
ATOM 752 N N . PRO A 1 98 ? -8.582 8.357 -2.225 1.00 86.81 98 PRO A N 1
ATOM 753 C CA . PRO A 1 98 ? -9.589 9.229 -1.631 1.00 86.81 98 PRO A CA 1
ATOM 754 C C . PRO A 1 98 ? -9.233 10.706 -1.814 1.00 86.81 98 PRO A C 1
ATOM 756 O O . PRO A 1 98 ? -8.062 11.087 -1.700 1.00 86.81 98 PRO A O 1
ATOM 759 N N . LYS A 1 99 ? -10.234 11.549 -2.088 1.00 85.31 99 LYS A N 1
ATOM 760 C CA . LYS A 1 99 ? -10.067 13.007 -2.194 1.00 85.31 99 LYS A CA 1
ATOM 761 C C . LYS A 1 99 ? -9.880 13.651 -0.818 1.00 85.31 99 LYS A C 1
ATOM 763 O O . LYS A 1 99 ? -10.450 13.187 0.161 1.00 85.31 99 LYS A O 1
ATOM 768 N N . GLY A 1 100 ? -9.107 14.736 -0.768 1.00 79.38 100 GLY A N 1
ATOM 769 C CA . GLY A 1 100 ? -9.032 15.628 0.396 1.00 79.38 100 GLY A CA 1
ATOM 770 C C . GLY A 1 100 ? -7.943 15.345 1.438 1.00 79.38 100 GLY A C 1
ATOM 771 O O . GLY A 1 100 ? -7.777 16.172 2.325 1.00 79.38 100 GLY A O 1
ATOM 772 N N . ASP A 1 101 ? -7.185 14.248 1.334 1.00 82.31 101 ASP A N 1
ATOM 773 C CA . ASP A 1 101 ? -6.109 13.936 2.290 1.00 82.31 101 ASP A CA 1
ATOM 774 C C . ASP A 1 101 ? -4.711 14.069 1.666 1.00 82.31 101 ASP A C 1
ATOM 776 O O . ASP A 1 101 ? -4.429 13.501 0.609 1.00 82.31 101 ASP A O 1
ATOM 780 N N . ASP A 1 102 ? -3.796 14.764 2.339 1.00 87.81 102 ASP A N 1
ATOM 781 C CA . ASP A 1 102 ? -2.419 14.937 1.849 1.00 87.81 102 ASP A CA 1
ATOM 782 C C . ASP A 1 102 ? -1.540 13.712 2.100 1.00 87.81 102 ASP A C 1
ATOM 784 O O . ASP A 1 102 ? -0.519 13.522 1.434 1.00 87.81 102 ASP A O 1
ATOM 788 N N . THR A 1 103 ? -1.928 12.868 3.060 1.00 91.12 103 THR A N 1
ATOM 789 C CA . THR A 1 103 ? -1.258 11.599 3.344 1.00 91.12 103 THR A CA 1
ATOM 790 C C . THR A 1 103 ? -2.271 10.467 3.427 1.00 91.12 103 THR A C 1
ATOM 792 O O . THR A 1 103 ? -3.249 10.548 4.165 1.00 91.12 103 THR A O 1
ATOM 795 N N . LEU A 1 104 ? -2.012 9.394 2.687 1.00 92.75 104 LEU A N 1
ATOM 796 C CA . LEU A 1 104 ? -2.887 8.231 2.576 1.00 92.75 104 LEU A CA 1
ATOM 797 C C . LEU A 1 104 ? -2.121 6.959 2.919 1.00 92.75 104 LEU A C 1
ATOM 799 O O . LEU A 1 104 ? -0.946 6.825 2.586 1.00 92.75 104 LEU A O 1
ATOM 803 N N . GLY A 1 105 ? -2.798 6.011 3.555 1.00 92.19 105 GLY A N 1
ATOM 804 C CA . GLY A 1 105 ? -2.308 4.646 3.700 1.00 92.19 105 GLY A CA 1
ATOM 805 C C . GLY A 1 105 ? -2.760 3.815 2.507 1.00 92.19 105 GLY A C 1
ATOM 806 O O . GLY A 1 105 ? -3.890 3.956 2.047 1.00 92.19 105 GLY A O 1
ATOM 807 N N . VAL A 1 106 ? -1.881 2.961 1.992 1.00 93.19 106 VAL A N 1
ATOM 808 C CA . VAL A 1 106 ? -2.170 2.055 0.879 1.00 93.19 106 VAL A CA 1
ATOM 809 C C . VAL A 1 106 ? -1.759 0.645 1.273 1.00 93.19 106 VAL A C 1
ATOM 811 O O . VAL A 1 106 ? -0.574 0.367 1.458 1.00 93.19 106 VAL A O 1
ATOM 814 N N . ILE A 1 107 ? -2.741 -0.250 1.382 1.00 91.00 107 ILE A N 1
ATOM 815 C CA . ILE A 1 107 ? -2.495 -1.689 1.499 1.00 91.00 107 ILE A CA 1
ATOM 816 C C . ILE A 1 107 ? -2.449 -2.274 0.100 1.00 91.00 107 ILE A C 1
ATOM 818 O O . ILE A 1 107 ? -3.392 -2.120 -0.680 1.00 91.00 107 ILE A O 1
ATOM 822 N N . LEU A 1 108 ? -1.353 -2.954 -0.193 1.00 90.56 108 LEU A N 1
ATOM 823 C CA . LEU A 1 108 ? -1.129 -3.678 -1.426 1.00 90.56 108 LEU A CA 1
ATOM 824 C C . LEU A 1 108 ? -1.472 -5.152 -1.217 1.00 90.56 108 LEU A C 1
ATOM 826 O O . LEU A 1 108 ? -1.126 -5.751 -0.198 1.00 90.56 108 LEU A O 1
ATOM 830 N N . LEU A 1 109 ? -2.158 -5.728 -2.193 1.00 86.69 109 LEU A N 1
ATOM 831 C CA . LEU A 1 109 ? -2.526 -7.135 -2.248 1.00 86.69 109 LEU A CA 1
ATOM 832 C C . LEU A 1 109 ? -1.994 -7.721 -3.548 1.00 86.69 109 LEU A C 1
ATOM 834 O O . LEU A 1 109 ? -1.817 -6.997 -4.530 1.00 86.69 109 LEU A O 1
ATOM 838 N N . THR A 1 110 ? -1.790 -9.031 -3.568 1.00 85.06 110 THR A N 1
ATOM 839 C CA . THR A 1 110 ? -1.428 -9.747 -4.790 1.00 85.06 110 THR A CA 1
ATOM 840 C C . THR A 1 110 ? -2.391 -10.882 -5.065 1.00 85.06 110 THR A C 1
ATOM 842 O O . THR A 1 110 ? -3.092 -11.354 -4.168 1.00 85.06 110 THR A O 1
ATOM 845 N N . ASP A 1 111 ? -2.462 -11.286 -6.328 1.00 80.50 111 ASP A N 1
ATOM 846 C CA . ASP A 1 111 ? -3.062 -12.561 -6.681 1.00 80.50 111 ASP A CA 1
ATOM 847 C C . ASP A 1 111 ? -2.215 -13.729 -6.151 1.00 80.50 111 ASP A C 1
ATOM 849 O O . ASP A 1 111 ? -1.053 -13.579 -5.782 1.00 80.50 111 ASP A O 1
ATOM 853 N N . THR A 1 112 ? -2.784 -14.934 -6.142 1.00 73.62 112 THR A N 1
ATOM 854 C CA . THR A 1 112 ? -2.099 -16.141 -5.645 1.00 73.62 112 THR A CA 1
ATOM 855 C C . THR A 1 112 ? -0.809 -16.471 -6.401 1.00 73.62 112 THR A C 1
ATOM 857 O O . THR A 1 112 ? 0.018 -17.226 -5.900 1.00 73.62 112 THR A O 1
ATOM 860 N N . ALA A 1 113 ? -0.639 -15.936 -7.612 1.00 74.62 113 ALA A N 1
ATOM 861 C CA . ALA A 1 113 ? 0.561 -16.105 -8.423 1.00 74.62 113 ALA A CA 1
ATOM 862 C C . ALA A 1 113 ? 1.622 -15.013 -8.181 1.00 74.62 113 ALA A C 1
ATOM 864 O O . ALA A 1 113 ? 2.719 -15.124 -8.729 1.00 74.62 113 ALA A O 1
ATOM 865 N N . GLY A 1 114 ? 1.306 -13.957 -7.422 1.00 73.81 114 GLY A N 1
ATOM 866 C CA . GLY A 1 114 ? 2.181 -12.809 -7.184 1.00 73.81 114 GLY A CA 1
ATOM 867 C C . GLY A 1 114 ? 2.522 -12.013 -8.450 1.00 73.81 114 GLY A C 1
ATOM 868 O O . GLY A 1 114 ? 3.558 -11.350 -8.501 1.00 73.81 114 GLY A O 1
ATOM 869 N N . LYS A 1 115 ? 1.695 -12.112 -9.497 1.00 76.00 115 LYS A N 1
ATOM 870 C CA . LYS A 1 115 ? 1.915 -11.470 -10.806 1.00 76.00 115 LY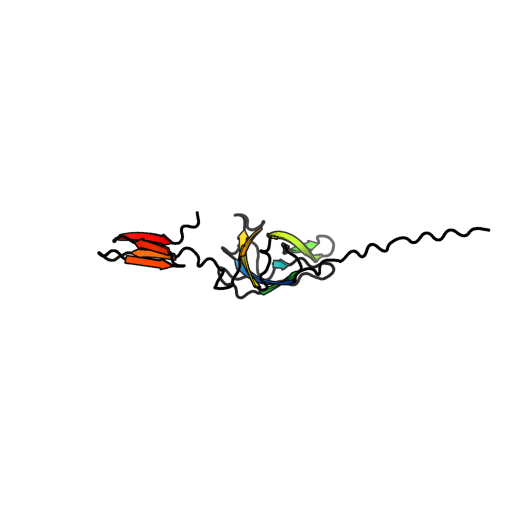S A CA 1
ATOM 871 C C . LYS A 1 115 ? 1.048 -10.239 -11.009 1.00 76.00 115 LYS A C 1
ATOM 873 O O . LYS A 1 115 ? 1.417 -9.363 -11.785 1.00 76.00 115 LYS A O 1
ATOM 878 N N . LYS A 1 116 ? -0.103 -10.173 -10.341 1.00 81.56 116 LYS A N 1
ATOM 879 C CA . LYS A 1 116 ? -1.016 -9.031 -10.413 1.00 81.56 116 LYS A CA 1
ATOM 880 C C . LYS A 1 116 ? -1.216 -8.437 -9.037 1.00 81.56 116 LYS A C 1
ATOM 882 O O . LYS A 1 116 ? -1.412 -9.161 -8.062 1.00 81.56 116 LYS A O 1
ATOM 887 N N . GLY A 1 117 ? -1.195 -7.113 -8.982 1.00 85.38 117 GLY A N 1
ATOM 888 C CA . GLY A 1 117 ? -1.453 -6.364 -7.771 1.00 85.38 117 GLY A CA 1
ATOM 889 C C . GLY A 1 117 ? -2.865 -5.808 -7.725 1.00 85.38 117 GLY A C 1
ATOM 890 O O . GLY A 1 117 ? -3.482 -5.489 -8.740 1.00 85.38 117 GLY A O 1
ATOM 891 N N . ALA A 1 118 ? -3.348 -5.607 -6.512 1.00 86.88 118 ALA A N 1
ATOM 892 C CA . ALA A 1 118 ? -4.436 -4.695 -6.220 1.00 86.88 118 ALA A CA 1
ATOM 893 C C . ALA A 1 118 ? -4.019 -3.801 -5.054 1.00 86.88 118 ALA A C 1
ATOM 895 O O . ALA A 1 118 ? -3.096 -4.117 -4.305 1.00 86.88 118 ALA A O 1
ATOM 896 N N . GLY A 1 119 ? -4.715 -2.685 -4.875 1.00 87.50 119 GLY A N 1
ATOM 897 C CA . GLY A 1 119 ? -4.512 -1.851 -3.703 1.00 87.50 119 GLY A CA 1
ATOM 898 C C . GLY A 1 119 ? -5.811 -1.316 -3.138 1.00 87.50 119 GLY A C 1
ATOM 899 O O . GLY A 1 119 ? -6.848 -1.255 -3.812 1.00 87.50 119 GLY A O 1
ATOM 900 N N . ARG A 1 120 ? -5.746 -0.945 -1.865 1.00 89.81 120 ARG A N 1
ATOM 901 C CA . ARG A 1 120 ? -6.799 -0.236 -1.146 1.00 89.81 120 ARG A CA 1
ATOM 902 C C . ARG A 1 120 ? -6.169 0.949 -0.439 1.00 89.81 120 ARG A C 1
ATOM 904 O O . ARG A 1 120 ? -5.309 0.768 0.420 1.00 89.81 120 ARG A O 1
ATOM 911 N N . ALA A 1 121 ? -6.590 2.143 -0.835 1.00 91.44 121 ALA A N 1
ATOM 912 C CA . ALA A 1 121 ? -6.197 3.380 -0.188 1.00 91.44 121 ALA A CA 1
ATOM 913 C C . ALA A 1 121 ? -7.222 3.770 0.883 1.00 91.44 121 ALA A C 1
ATOM 915 O O . ALA A 1 121 ? -8.422 3.555 0.712 1.00 91.44 121 ALA A O 1
ATOM 916 N N . PHE A 1 122 ? -6.745 4.353 1.975 1.00 87.62 122 PHE A N 1
ATOM 917 C CA . PHE A 1 122 ? -7.568 4.860 3.066 1.00 87.62 122 PHE A CA 1
ATOM 918 C C . PHE A 1 122 ? -6.904 6.082 3.709 1.00 87.62 122 PHE A C 1
ATOM 920 O O . PHE A 1 122 ? -5.688 6.280 3.621 1.00 87.62 122 PHE A O 1
ATOM 927 N N . SER A 1 123 ? -7.719 6.903 4.366 1.00 86.12 123 SER A N 1
ATOM 928 C CA . SER A 1 123 ? -7.236 8.032 5.157 1.00 86.12 123 SER A CA 1
ATOM 929 C C . SER A 1 123 ? -6.487 7.530 6.382 1.00 86.12 123 SER A C 1
ATOM 931 O O . SER A 1 123 ? -7.052 6.723 7.108 1.00 86.12 123 SER A O 1
ATOM 933 N N . ILE A 1 124 ? -5.256 7.991 6.628 1.00 80.38 124 ILE A N 1
ATOM 934 C CA . ILE A 1 124 ? -4.527 7.723 7.889 1.00 80.38 124 ILE A CA 1
ATOM 935 C C . ILE A 1 124 ? -4.740 8.812 8.942 1.00 80.38 124 ILE A C 1
ATOM 937 O O . ILE A 1 124 ? -4.134 8.755 10.011 1.00 80.38 124 ILE A O 1
ATOM 941 N N . ASP A 1 125 ? -5.544 9.826 8.624 1.00 78.06 125 ASP A N 1
ATOM 942 C CA . ASP A 1 125 ? -5.960 10.835 9.587 1.00 78.06 125 ASP A CA 1
ATOM 943 C C . ASP A 1 125 ? -6.629 10.112 10.763 1.00 78.06 125 ASP A C 1
ATOM 945 O O . ASP A 1 125 ? -7.624 9.437 10.538 1.00 78.06 125 ASP A O 1
ATOM 949 N N . PRO A 1 126 ? -6.133 10.217 12.004 1.00 66.75 126 PRO A N 1
ATOM 950 C CA . PRO A 1 126 ? -6.685 9.478 13.139 1.00 66.75 126 PRO A CA 1
ATOM 951 C C . PRO A 1 126 ? -8.168 9.780 13.407 1.00 66.75 126 PRO A C 1
ATOM 953 O O . PRO A 1 126 ? -8.826 9.001 14.088 1.00 66.75 126 PRO A O 1
ATOM 956 N N . THR A 1 127 ? -8.700 10.885 12.875 1.00 69.19 127 THR A N 1
ATOM 957 C CA . THR A 1 127 ? -10.116 11.257 12.991 1.00 69.19 127 THR A CA 1
ATOM 958 C C . THR A 1 127 ? -11.008 10.628 11.915 1.00 69.19 127 THR A C 1
ATOM 960 O O . THR A 1 127 ? -12.217 10.531 12.108 1.00 69.19 127 THR A O 1
ATOM 963 N N . LYS A 1 128 ? -10.429 10.188 10.790 1.00 65.75 128 LYS A N 1
ATOM 964 C CA . LYS A 1 128 ? -11.138 9.574 9.648 1.00 65.75 128 LYS A CA 1
ATOM 965 C C . LYS A 1 128 ? -10.732 8.127 9.397 1.00 65.75 128 LYS A C 1
ATOM 967 O O . LYS A 1 128 ? -11.445 7.398 8.708 1.00 65.75 128 LYS A O 1
ATOM 972 N N . PHE A 1 129 ? -9.557 7.737 9.883 1.00 58.38 129 PHE A N 1
ATOM 973 C CA . PHE A 1 129 ? -9.010 6.402 9.777 1.00 58.38 129 PHE A CA 1
ATOM 974 C C . PHE A 1 129 ? -10.026 5.501 10.457 1.00 58.38 129 PHE A C 1
ATOM 976 O O . PHE A 1 129 ? -10.296 5.694 11.647 1.00 58.38 129 PHE A O 1
ATOM 983 N N . PRO A 1 130 ? -10.625 4.545 9.728 1.00 57.25 130 PRO A N 1
ATOM 984 C CA . PRO A 1 130 ? -11.413 3.535 10.386 1.00 57.25 130 PRO A CA 1
ATOM 985 C C . PRO A 1 130 ? -10.413 2.821 11.280 1.00 57.25 130 PRO A C 1
ATOM 987 O O . PRO A 1 130 ? -9.588 2.053 10.786 1.00 57.25 130 PRO A O 1
ATOM 990 N N . MET A 1 131 ? -10.433 3.115 12.583 1.00 54.88 131 MET A N 1
ATOM 991 C CA . MET A 1 131 ? -9.865 2.219 13.576 1.00 54.88 131 MET A CA 1
ATOM 992 C C . MET A 1 131 ? -10.442 0.869 13.182 1.00 54.88 131 MET A C 1
ATOM 994 O O . MET A 1 131 ? -11.663 0.686 13.222 1.00 54.88 131 MET A O 1
ATOM 998 N N . GLY A 1 132 ? -9.594 0.014 12.602 1.00 62.28 132 GLY A N 1
ATOM 999 C CA . GLY A 1 132 ? -10.039 -1.249 12.047 1.00 62.28 132 GLY A CA 1
ATOM 1000 C C . GLY A 1 132 ? -10.853 -1.985 13.099 1.00 62.28 132 GLY A C 1
ATOM 1001 O O . GLY A 1 132 ? -10.806 -1.672 14.289 1.00 62.28 132 GLY A O 1
ATOM 1002 N N . SER A 1 133 ? -11.626 -2.974 12.679 1.00 63.97 133 SER A N 1
ATOM 1003 C CA . SER A 1 133 ? -12.417 -3.716 13.643 1.00 63.97 133 SER A CA 1
ATOM 1004 C C . SER A 1 133 ? -11.519 -4.308 14.741 1.00 63.97 133 SER A C 1
ATOM 1006 O O . SER A 1 133 ? -10.637 -5.118 14.454 1.00 63.97 133 SER A O 1
ATOM 1008 N N . VAL A 1 134 ? -11.732 -3.917 15.994 1.00 70.94 134 VAL A N 1
ATOM 1009 C CA . VAL A 1 134 ? -11.073 -4.513 17.153 1.00 70.94 134 VAL A CA 1
ATOM 1010 C C . VAL A 1 134 ? -11.739 -5.853 17.414 1.00 70.94 134 VAL A C 1
ATOM 1012 O O . VAL A 1 134 ? -12.957 -5.917 17.583 1.00 70.94 134 VAL A O 1
ATOM 1015 N N . ARG A 1 135 ? -10.944 -6.926 17.451 1.00 78.44 135 ARG A N 1
ATOM 1016 C CA . ARG A 1 135 ? -11.401 -8.259 17.850 1.00 78.44 135 ARG A CA 1
ATOM 1017 C C . ARG A 1 135 ? -11.053 -8.492 19.317 1.00 78.44 135 ARG A C 1
ATOM 1019 O O . ARG A 1 135 ? -9.894 -8.703 19.655 1.00 78.44 135 ARG A O 1
ATOM 1026 N N . LEU A 1 136 ? -12.063 -8.464 20.178 1.00 81.88 136 LEU A N 1
ATOM 1027 C CA . LEU A 1 136 ? -11.957 -8.790 21.595 1.00 81.88 136 LEU A CA 1
ATOM 1028 C C . LEU A 1 136 ? -12.308 -10.265 21.808 1.00 81.88 136 LEU A C 1
ATOM 1030 O O . LEU A 1 136 ? -13.414 -10.689 21.477 1.00 81.88 136 LEU A O 1
ATOM 1034 N N . VAL A 1 137 ? -11.392 -11.032 22.396 1.00 87.62 137 VAL A N 1
ATOM 1035 C CA . VAL A 1 137 ? -11.653 -12.399 22.871 1.00 87.62 137 VAL A CA 1
ATOM 10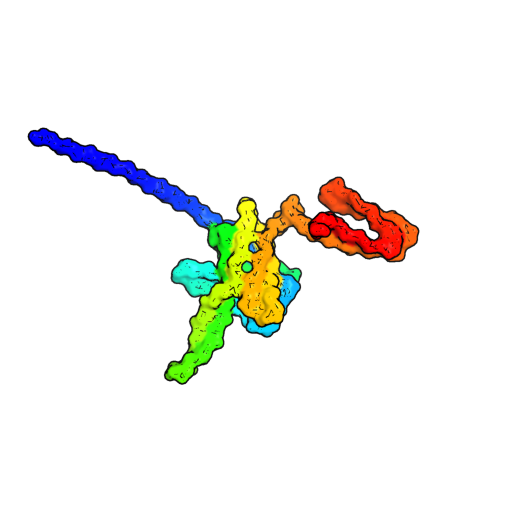36 C C . VAL A 1 137 ? -11.884 -12.328 24.378 1.00 87.62 137 VAL A C 1
ATOM 1038 O O . VAL A 1 137 ? -10.946 -12.087 25.136 1.00 87.62 137 VAL A O 1
ATOM 1041 N N . ASN A 1 138 ? -13.130 -12.494 24.821 1.00 91.44 138 ASN A N 1
ATOM 1042 C CA . ASN A 1 138 ? -13.459 -12.433 26.239 1.00 91.44 138 ASN A CA 1
ATOM 1043 C C . ASN A 1 138 ? -13.263 -13.808 26.892 1.00 91.44 138 ASN A C 1
ATOM 1045 O O . ASN A 1 138 ? -14.137 -14.668 26.825 1.00 91.44 138 ASN A O 1
ATOM 1049 N N . LEU A 1 139 ? -12.115 -13.996 27.543 1.00 91.19 139 LEU A N 1
ATOM 1050 C CA . LEU A 1 139 ? -11.791 -15.211 28.305 1.00 91.19 139 LEU A CA 1
ATOM 1051 C C . LEU A 1 139 ? -12.240 -15.147 29.773 1.00 91.19 139 LEU A C 1
ATOM 1053 O O . LEU A 1 139 ? -11.962 -16.061 30.544 1.00 91.19 139 LEU A O 1
ATOM 1057 N N . THR A 1 140 ? -12.903 -14.065 30.180 1.00 89.69 140 THR A N 1
ATOM 1058 C CA . THR A 1 140 ? -13.431 -13.921 31.539 1.00 89.69 140 THR A CA 1
ATOM 1059 C C . THR A 1 140 ? -14.794 -14.602 31.668 1.00 89.69 140 THR A C 1
ATOM 1061 O O . THR A 1 140 ? -15.445 -14.934 30.676 1.00 89.69 140 THR A O 1
ATOM 1064 N N . ASN A 1 141 ? -15.252 -14.773 32.906 1.00 92.06 141 ASN A N 1
ATOM 1065 C CA . ASN A 1 141 ? -16.609 -15.200 33.256 1.00 92.06 141 ASN A CA 1
ATOM 1066 C C . ASN A 1 141 ? -17.606 -14.024 33.354 1.00 92.06 141 ASN A C 1
ATOM 1068 O O . ASN A 1 141 ? -18.747 -14.226 33.766 1.00 92.06 141 ASN A O 1
ATOM 1072 N N . HIS A 1 142 ? -17.194 -12.807 32.986 1.00 89.94 142 HIS A N 1
ATOM 1073 C CA . HIS A 1 142 ? -18.015 -11.602 33.054 1.00 89.94 142 HIS A CA 1
ATOM 1074 C C . HIS A 1 142 ? -18.245 -11.003 31.668 1.00 89.94 142 HIS A C 1
ATOM 1076 O O . HIS A 1 142 ? -17.494 -11.241 30.725 1.00 89.94 142 HIS A O 1
ATOM 1082 N N . GLN A 1 143 ? -19.309 -10.217 31.528 1.00 91.56 143 GLN A N 1
ATOM 1083 C CA . GLN A 1 143 ? -19.567 -9.463 30.308 1.00 91.56 143 GLN A CA 1
ATOM 1084 C C . GLN A 1 143 ? -18.695 -8.206 30.280 1.00 91.56 143 GLN A C 1
ATOM 1086 O O . GLN A 1 143 ? -18.603 -7.489 31.275 1.00 91.56 143 GLN A O 1
ATOM 1091 N N . LEU A 1 144 ? -18.073 -7.936 29.134 1.00 90.19 144 LEU A N 1
ATOM 1092 C CA . LEU A 1 144 ? -17.268 -6.737 28.914 1.00 90.19 144 LEU A CA 1
ATOM 1093 C C . LEU A 1 144 ? -17.992 -5.795 27.953 1.00 90.19 144 LEU A C 1
ATOM 1095 O O . LEU A 1 144 ? -18.603 -6.239 26.979 1.00 90.19 144 LEU A O 1
ATOM 1099 N N . LEU A 1 145 ? -17.908 -4.493 28.216 1.00 89.50 145 LEU A N 1
ATOM 1100 C CA . LEU A 1 145 ? -18.389 -3.459 27.307 1.00 89.50 145 LEU A CA 1
ATOM 1101 C C . LEU A 1 145 ? -17.208 -2.936 26.488 1.00 89.50 145 LEU A C 1
ATOM 1103 O O . LEU A 1 145 ? -16.246 -2.413 27.046 1.00 89.50 145 LEU A O 1
ATOM 1107 N N . LEU A 1 146 ? -17.283 -3.077 25.168 1.00 83.06 146 LEU A N 1
ATOM 1108 C CA . LEU A 1 146 ? -16.303 -2.532 24.236 1.00 83.06 146 LEU A CA 1
ATOM 1109 C C . LEU A 1 146 ? -16.871 -1.249 23.627 1.00 83.06 146 LEU A C 1
ATOM 1111 O O . LEU A 1 146 ? -17.910 -1.297 22.973 1.00 83.06 146 LEU A O 1
ATOM 1115 N N . GLY A 1 147 ? -16.199 -0.118 23.846 1.00 75.06 147 GLY A N 1
ATOM 1116 C CA . GLY A 1 147 ? -16.574 1.179 23.283 1.00 75.06 147 GLY A CA 1
ATOM 1117 C C . GLY A 1 147 ? -15.570 1.656 22.239 1.00 75.06 147 GLY A C 1
ATOM 1118 O O . GLY A 1 147 ? -14.372 1.685 22.515 1.00 75.06 147 GLY A O 1
ATOM 1119 N N . MET A 1 148 ? -16.049 2.046 21.058 1.00 70.44 148 MET A N 1
ATOM 1120 C CA . MET A 1 148 ? -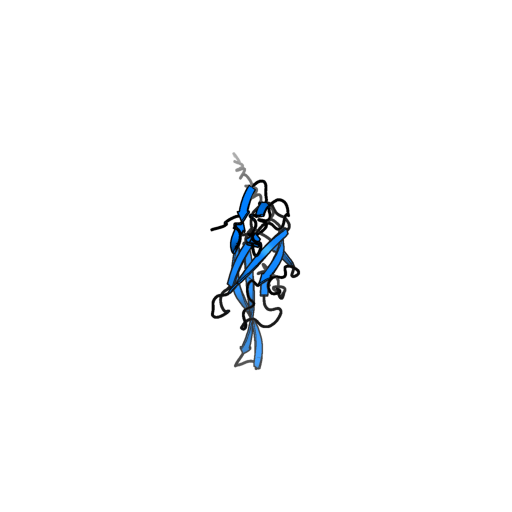15.236 2.688 20.026 1.00 70.44 148 MET A CA 1
ATOM 1121 C C . MET A 1 148 ? -16.089 3.625 19.168 1.00 70.44 148 MET A C 1
ATOM 1123 O O . MET A 1 148 ? -17.193 3.260 18.774 1.00 70.44 148 MET A O 1
ATOM 1127 N N . ASP A 1 149 ? -15.578 4.826 18.884 1.00 63.84 149 ASP A N 1
ATOM 1128 C CA . ASP A 1 149 ? -16.246 5.836 18.042 1.00 63.84 149 ASP A CA 1
ATOM 1129 C C . ASP A 1 149 ? -17.702 6.142 18.464 1.00 63.84 149 ASP A C 1
ATOM 1131 O O . ASP A 1 149 ? -18.646 6.096 17.678 1.00 63.84 149 ASP A O 1
ATOM 1135 N N . GLY A 1 150 ? -17.920 6.344 19.769 1.00 68.94 150 GLY A N 1
ATOM 1136 C CA . GLY A 1 150 ? -19.251 6.619 20.330 1.00 68.94 150 GLY A CA 1
ATOM 1137 C C . GLY A 1 150 ? -20.243 5.447 20.265 1.00 68.94 150 GLY A C 1
ATOM 1138 O O . GLY A 1 150 ? -21.379 5.584 20.715 1.00 68.94 150 GLY A O 1
ATOM 1139 N N . ARG A 1 151 ? -19.830 4.286 19.743 1.00 72.50 151 ARG A N 1
ATOM 1140 C CA . ARG A 1 151 ? -20.621 3.053 19.698 1.00 72.50 151 ARG A CA 1
ATOM 1141 C C . ARG A 1 151 ? -20.112 2.069 20.733 1.00 72.50 151 ARG A C 1
ATOM 1143 O O . ARG A 1 151 ? -18.920 2.011 21.031 1.00 72.50 151 ARG A O 1
ATOM 1150 N N . THR A 1 152 ? -21.026 1.280 21.280 1.00 83.56 152 THR A N 1
ATOM 1151 C CA . THR A 1 152 ? -20.696 0.234 22.243 1.00 83.56 152 THR A CA 1
ATOM 1152 C C . THR A 1 152 ? -21.223 -1.112 21.771 1.00 83.56 152 THR A C 1
ATOM 1154 O O . THR A 1 152 ? -22.283 -1.211 21.151 1.00 83.56 152 THR A O 1
ATOM 1157 N N . VAL A 1 153 ? -20.469 -2.169 22.061 1.00 85.25 153 VAL A N 1
ATOM 1158 C CA . VAL A 1 153 ? -20.898 -3.552 21.868 1.00 85.25 153 VAL A CA 1
ATOM 1159 C C . VAL A 1 153 ? -20.576 -4.363 23.112 1.00 85.25 153 VAL A C 1
ATOM 1161 O O . VAL A 1 153 ? -19.568 -4.148 23.786 1.00 85.25 153 VAL A O 1
ATOM 1164 N N . LEU A 1 154 ? -21.447 -5.314 23.417 1.00 91.56 154 LEU A N 1
ATOM 1165 C CA . LEU A 1 154 ? -21.253 -6.232 24.524 1.00 91.56 154 LEU A CA 1
ATOM 1166 C C . LEU A 1 154 ? -20.473 -7.461 24.058 1.00 91.56 154 LEU A C 1
ATOM 1168 O O . LEU A 1 154 ? -20.874 -8.138 23.113 1.00 91.56 154 LEU A O 1
ATOM 1172 N N . ALA A 1 155 ? -19.389 -7.775 24.759 1.00 91.06 155 ALA A N 1
ATOM 1173 C CA . ALA A 1 155 ? -18.643 -9.012 24.610 1.00 91.06 155 ALA A CA 1
ATOM 1174 C C . ALA A 1 155 ? -18.996 -9.972 25.745 1.00 91.06 155 ALA A C 1
ATOM 1176 O O . ALA A 1 155 ? -18.535 -9.830 26.879 1.00 91.06 155 ALA A O 1
ATOM 1177 N N . THR A 1 156 ? -19.837 -10.957 25.433 1.00 93.06 156 THR A N 1
ATOM 1178 C CA . THR A 1 156 ? -20.236 -12.016 26.366 1.00 93.06 156 THR A CA 1
ATOM 1179 C C . THR A 1 156 ? -19.032 -12.858 26.789 1.00 93.06 156 THR A C 1
ATOM 1181 O O . THR A 1 156 ? -18.110 -13.067 25.999 1.00 93.06 156 THR A O 1
ATOM 1184 N N . ALA A 1 157 ? -19.054 -13.360 28.024 1.00 91.38 157 ALA A N 1
ATOM 1185 C CA . ALA A 1 157 ? -18.077 -14.319 28.532 1.00 91.38 157 ALA A CA 1
ATOM 1186 C C . ALA A 1 157 ? -17.884 -15.499 27.562 1.00 91.38 157 ALA A C 1
ATOM 1188 O O . ALA A 1 157 ? -18.847 -15.984 26.958 1.00 91.38 157 ALA A O 1
ATOM 1189 N N . GLY A 1 158 ? -16.635 -15.929 27.381 1.00 88.75 158 GLY A N 1
ATOM 1190 C CA . GLY A 1 158 ? -16.251 -17.038 26.502 1.00 88.75 158 GLY A CA 1
ATOM 1191 C C . GLY A 1 158 ? -16.397 -16.777 24.999 1.00 88.75 158 GLY A C 1
ATOM 1192 O O . GLY A 1 158 ? -16.134 -17.676 24.204 1.00 88.75 158 GLY A O 1
ATOM 1193 N N . ASN A 1 159 ? -16.819 -15.580 24.582 1.00 89.06 159 ASN A N 1
ATOM 1194 C CA . ASN A 1 159 ? -17.082 -15.266 23.181 1.00 89.06 159 ASN A CA 1
ATOM 1195 C C . ASN A 1 159 ? -16.069 -14.285 22.598 1.00 89.06 159 ASN A C 1
ATOM 1197 O O . ASN A 1 159 ? -15.355 -13.566 23.297 1.00 89.06 159 ASN A O 1
ATOM 1201 N N . THR A 1 160 ? -16.036 -14.246 21.269 1.00 87.25 160 THR A N 1
ATOM 1202 C CA . THR A 1 160 ? -15.254 -13.269 20.520 1.00 87.25 160 THR A CA 1
ATOM 1203 C C . THR A 1 160 ? -16.175 -12.255 19.863 1.00 87.25 160 THR A C 1
ATOM 1205 O O . THR A 1 160 ? -17.143 -12.636 19.208 1.00 87.25 160 THR A O 1
ATOM 1208 N N . VAL A 1 161 ? -15.853 -10.972 19.998 1.00 86.62 161 VAL A N 1
ATOM 1209 C CA . VAL A 1 161 ? -16.601 -9.873 19.384 1.00 86.62 161 VAL A CA 1
ATOM 1210 C C . VAL A 1 161 ? -15.664 -9.008 18.559 1.00 86.62 161 VAL A C 1
ATOM 1212 O O . VAL A 1 161 ? -14.570 -8.675 18.997 1.00 86.62 161 VAL A O 1
ATOM 1215 N N . THR A 1 162 ? -16.114 -8.641 17.363 1.00 80.75 162 THR A N 1
ATOM 1216 C CA . THR A 1 162 ? -15.390 -7.775 16.430 1.00 80.75 162 THR A CA 1
ATOM 1217 C C . THR A 1 162 ? -16.175 -6.474 16.244 1.00 80.75 162 THR A C 1
ATOM 1219 O O . THR A 1 162 ? -17.358 -6.535 15.901 1.00 80.75 162 THR A O 1
ATOM 1222 N N . HIS A 1 163 ? -15.555 -5.310 16.482 1.00 73.38 163 HIS A N 1
ATOM 1223 C CA . HIS A 1 163 ? -16.229 -4.004 16.415 1.00 73.38 163 HIS A CA 1
ATOM 1224 C C . HIS A 1 163 ? -15.329 -2.874 15.870 1.00 73.38 163 HIS A C 1
ATOM 1226 O O . HIS A 1 163 ? -14.201 -2.759 16.338 1.00 73.38 163 HIS A O 1
ATOM 1232 N N . PRO A 1 164 ? -15.794 -2.043 14.911 1.00 65.94 164 PRO A N 1
ATOM 1233 C CA . PRO A 1 164 ? -17.111 -2.079 14.293 1.00 65.94 164 PRO A CA 1
ATOM 1234 C C . PRO A 1 164 ? -17.162 -3.278 13.338 1.00 65.94 164 PRO A C 1
ATOM 1236 O O . PRO A 1 164 ? -16.133 -3.697 12.806 1.00 65.94 164 PRO A O 1
ATOM 1239 N N . ARG A 1 165 ? -18.343 -3.861 13.114 1.00 57.72 165 ARG A N 1
ATOM 1240 C CA . ARG A 1 165 ? -18.495 -4.839 12.030 1.00 57.72 165 ARG A CA 1
ATOM 1241 C C . ARG A 1 165 ? -18.472 -4.059 10.722 1.00 57.72 165 ARG A C 1
ATOM 1243 O O . ARG A 1 165 ? -19.452 -3.411 10.369 1.00 57.72 165 ARG A O 1
ATOM 1250 N N . ILE A 1 166 ? -17.321 -4.046 10.069 1.00 52.59 166 ILE A N 1
ATOM 1251 C CA . ILE A 1 166 ? -17.222 -3.652 8.672 1.00 52.59 166 ILE A CA 1
ATOM 1252 C C . ILE A 1 166 ? -17.294 -4.987 7.930 1.00 52.59 166 ILE A C 1
ATOM 1254 O O . ILE A 1 166 ? -16.410 -5.816 8.142 1.00 52.59 166 ILE A O 1
ATOM 1258 N N . PHE A 1 167 ? -18.366 -5.175 7.152 1.00 38.00 167 PHE A N 1
ATOM 1259 C CA . PHE A 1 167 ? -18.844 -6.419 6.513 1.00 38.00 167 PHE A CA 1
ATOM 1260 C C . PHE A 1 167 ? -19.727 -7.320 7.396 1.00 38.00 167 PHE A C 1
ATOM 1262 O O . PHE A 1 167 ? -19.262 -7.845 8.435 1.00 38.00 167 PHE A O 1
#

Foldseek 3Di:
DDDDDDDDDPPPPPPPQFDKAKEQEAECDADPPADDQFKFFDDDPDDTDTDDHYHVDRPTMDMDTHQKGFMWGWDWDQDPPPRDTDIDTHTAEIEGEDPDARYWYKYKYADPNNRHIYIYIADPPPVGGPPAWDKDQACDCDWDWDDDPNDIDIDHHRDIDTPPPPD

=== Feature glossary ===
Each block in this record encodes a different view of the same protein. In brief:

Predicted aligned error. PAE(i, j) answers: if I align the predicted and true structures on residue i, how far off (in Å) do I expect residue j to be? A block-diagonal PAE matrix with low values on the blocks and high values off-diagonal is the signature of a multi-domain protein with confidently predicted domains but uncertain inter-domain orientation.

Contact-map, Ramachandran, and PAE plots. Plot images: a contact map (which residues are close in 3D, as an N×N binary image), a Ramachandran scatter (backbone torsion angles, revealing secondary-structure composition at a glance), and — for AlphaFold structures — a PAE heatmap (pairwise prediction confidence).

Backbone torsions (φ/ψ). φ (phi) and ψ (psi) are the two rotatable backbone dihedrals per residue: φ is the C(i-1)–N–Cα–C torsion, ψ is the N–Cα–C–N(i+1) torsion, both in degrees on (−180°, 180°]. α-helical residues cluster near (−60°, −45°); β-strand residues near (−120°, +130°). A Ramachandran plot is simply a scatter of (φ, ψ) for every residue.

Foldseek 3Di. A 3Di character summarizes, for each residue, the relative orientation of the Cα frame of its nearest spatial neighbor. Because it encodes fold topology rather than chemistry, 3Di alignments detect remote structural similarity that sequence alignment misses.

Radius of gyration, Cα contacts, bounding box. Three whole-structure scalars: the radius of gyration (RMS distance of Cα from centroid, in Å), the count of Cα–Cα contacts (pairs closer than 8 Å and separated by more than four residues in sequence — i.e. tertiary, not local, contacts), and the bounding-box dimensions. Together they distinguish compact globular folds from extended fibres or disordered chains.

Sequence. Sequence gives the chain of amino acids in standard one-letter code (A=alanine, C=cysteine, …, Y=tyrosine), read N→C. It is the only feature that is directly encoded by the gene; all structural features are derived from the folded form of this sequence.

mmCIF coordinates. Atomic coordinates in PDBx/mmCIF format — the same representation the Protein Data Bank distributes. Each line of the _atom_site loop places one backbone atom in Cartesian space (units: ångströms, origin: arbitrary).

Secondary structure (3-state, P-SEA). Three-state secondary structure (P-SEA) collapses the eight DSSP classes into helix (a), strand (b), and coil (c). P-SEA assigns these from Cα geometry alone — distances and angles — without requiring backbone oxygens, so it works on any Cα trace.

InterPro / GO / CATH / organism. Functional annotations link the protein to curated databases. InterPro entries identify conserved domains and families by matching the sequence against member-database signatures (Pfam, PROSITE, CDD, …). Gene Ontology (GO) terms describe molecular function, biological process, and cellular component in a controlled vocabulary. CATH places the structure in a hierarchical fold classification (Class/Architecture/Topology/Homologous-superfamily). The organism is the source species.

B-factor. B-factor (Debye–Waller factor) reflects atomic displacement in the crystal lattice. It is an experimental observable (units Å²), not a prediction; low values mean the atom is pinned down, high values mean it moves or is heterogeneous across the crystal.

Rendered structure images. Structure images are PyMOL renders from six orthogonal camera directions. Cartoon representation draws helices as coils and strands as arrows; sticks shows the backbone as bonds; surface shows the solvent-excluded envelope. Rainbow coloring maps sequence position to hue (blue→red, N→C); chain coloring assigns a distinct color per polypeptide.

Solvent-accessible surface area. Solvent-accessible surface area (SASA) is the area in Å² traced out by the centre of a 1.4 Å probe sphere (a water molecule) rolled over the protein's van der Waals surface (Shrake–Rupley / Lee–Richards construction). Buried residues have near-zero SASA; fully exposed residues can exceed 200 Å². The total SASA scales roughly with the number of surface residues.

Secondary structure (8-state, DSSP). The SS8 string is DSSP's per-residue secondary-structure call. α-helix (H) means an i→i+4 H-bond ladder; β-strand (E) means the residue participates in a β-sheet; 3₁₀ (G) and π (I) are tighter and wider helices; T/S are turns/bends; '-' is loop.

pLDDT. For AlphaFold models, the B-factor field carries pLDDT — the model's own estimate of local accuracy on a 0–100 scale. Regions with pLDDT<50 should be treated as essentially unmodeled; they often correspond to intrinsically disordered segments.

Nearest PDB structures. Nearest PDB neighbors are the top structural matches found by Foldseek when searching this structure against the entire Protein Data Bank. Each hit reports a TM-score (0 to 1; >0.5 almost always implies the same fold) and an E-value. These are *structural* homologs — they may share no detectable sequence similarity.